Protein AF-A0A821W3A8-F1 (afdb_monomer_lite)

pLDDT: mean 88.08, std 9.65, range [59.12, 96.44]

Radius of gyration: 14.74 Å; chains: 1; bounding box: 34×21×49 Å

Secondary structure (DSSP, 8-state):
-HHHHHHHHHHHHHHHHHHHHHHHHHHHHHHHH-TT--SHHHHHHHHHHHHHHHHHHHHHHHTTSS---TT--HHHHHHHHHHH--

Structure (mmCIF, N/CA/C/O backbone):
data_AF-A0A821W3A8-F1
#
_entry.id   AF-A0A821W3A8-F1
#
loop_
_atom_site.group_PDB
_atom_site.id
_atom_site.type_symbol
_atom_site.label_atom_id
_atom_site.label_alt_id
_atom_site.label_comp_id
_atom_site.label_asym_id
_atom_site.label_entity_id
_atom_site.label_seq_id
_atom_site.pdbx_PDB_ins_code
_atom_site.Cartn_x
_atom_site.Cartn_y
_atom_site.Cartn_z
_atom_site.occupancy
_atom_site.B_iso_or_equiv
_atom_site.auth_seq_id
_atom_site.auth_comp_id
_atom_site.auth_asym_id
_atom_site.auth_atom_id
_atom_site.pdbx_PDB_model_num
ATOM 1 N N . ARG A 1 1 ? -9.111 -1.842 30.279 1.00 59.12 1 ARG A N 1
ATOM 2 C CA . ARG A 1 1 ? -8.034 -1.117 29.558 1.00 59.12 1 ARG A CA 1
ATOM 3 C C . ARG A 1 1 ? -7.283 -2.055 28.603 1.00 59.12 1 ARG A C 1
ATOM 5 O O . ARG A 1 1 ? -7.374 -1.810 27.413 1.00 59.12 1 ARG A O 1
ATOM 12 N N . LEU A 1 2 ? -6.730 -3.187 29.064 1.00 62.06 2 LEU A N 1
ATOM 13 C CA . LEU A 1 2 ? -6.062 -4.212 28.224 1.00 62.06 2 LEU A CA 1
ATOM 14 C C . LEU A 1 2 ? -6.836 -4.672 26.966 1.00 62.06 2 LEU A C 1
ATOM 16 O O . LEU A 1 2 ? -6.273 -4.717 25.879 1.00 62.06 2 LEU A O 1
ATOM 20 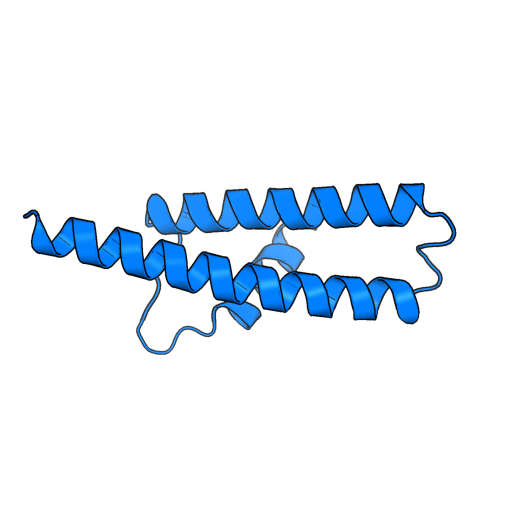N N . ALA A 1 3 ? -8.136 -4.969 27.076 1.00 61.44 3 ALA A N 1
ATOM 21 C CA . ALA A 1 3 ? -8.932 -5.443 25.932 1.00 61.44 3 ALA A CA 1
ATOM 22 C C . ALA A 1 3 ? -9.041 -4.421 24.778 1.00 61.44 3 ALA A C 1
ATOM 24 O O . ALA A 1 3 ? -9.175 -4.803 23.619 1.00 61.44 3 ALA A O 1
ATOM 25 N N . THR A 1 4 ? -8.962 -3.121 25.080 1.00 63.66 4 THR A N 1
ATOM 26 C CA . THR A 1 4 ? -9.035 -2.044 24.081 1.00 63.66 4 THR A CA 1
ATOM 27 C C . THR A 1 4 ? -7.728 -1.920 23.294 1.00 63.66 4 THR A C 1
ATOM 29 O O . THR A 1 4 ? -7.762 -1.705 22.085 1.00 63.66 4 THR A O 1
ATOM 32 N N . GLU A 1 5 ? -6.586 -2.105 23.960 1.00 61.66 5 GLU A N 1
ATOM 33 C CA . GLU A 1 5 ? -5.251 -2.067 23.345 1.00 61.66 5 GLU A CA 1
ATOM 34 C C . GLU A 1 5 ? -5.007 -3.288 22.446 1.00 61.66 5 GLU A C 1
ATOM 36 O O . GLU A 1 5 ? -4.543 -3.134 21.317 1.00 61.66 5 GLU A O 1
ATOM 41 N N . ILE A 1 6 ? -5.416 -4.484 22.895 1.00 63.41 6 ILE A N 1
ATOM 42 C CA . ILE A 1 6 ? -5.352 -5.724 22.097 1.00 63.41 6 ILE A CA 1
ATOM 43 C C . ILE A 1 6 ? -6.189 -5.590 20.815 1.00 63.41 6 ILE A C 1
ATOM 45 O O . ILE A 1 6 ? -5.754 -5.993 19.735 1.00 63.41 6 ILE A O 1
ATOM 49 N N . ASN A 1 7 ? -7.374 -4.979 20.909 1.00 73.75 7 ASN A N 1
ATOM 50 C CA . ASN A 1 7 ? -8.235 -4.759 19.749 1.00 73.75 7 ASN A CA 1
ATOM 51 C C . ASN A 1 7 ? -7.605 -3.774 18.742 1.00 73.75 7 ASN A C 1
ATOM 53 O O . ASN A 1 7 ? -7.624 -4.019 17.539 1.00 73.75 7 ASN A O 1
ATOM 57 N N . GLN A 1 8 ? -6.962 -2.701 19.217 1.00 72.06 8 GLN A N 1
ATOM 58 C CA . GLN A 1 8 ? -6.268 -1.742 18.347 1.00 72.06 8 GLN A CA 1
ATOM 59 C C . GLN A 1 8 ? -5.069 -2.356 17.619 1.00 72.06 8 GLN A C 1
ATOM 61 O O . GLN A 1 8 ? -4.912 -2.137 16.420 1.00 72.06 8 GLN A O 1
ATOM 66 N N . GLN A 1 9 ? -4.251 -3.157 18.304 1.00 79.19 9 GLN A N 1
ATOM 67 C CA . GLN A 1 9 ? -3.132 -3.855 17.662 1.00 79.19 9 GLN A CA 1
ATOM 68 C C . GLN A 1 9 ? -3.611 -4.831 16.582 1.00 79.19 9 GLN A C 1
ATOM 70 O O . GLN A 1 9 ? -3.002 -4.906 15.515 1.00 79.19 9 GLN A O 1
ATOM 75 N N . ASN A 1 10 ? -4.730 -5.522 16.815 1.00 84.56 10 ASN A N 1
ATOM 76 C CA . ASN A 1 10 ? -5.326 -6.414 15.823 1.00 84.56 10 ASN A CA 1
ATOM 77 C C . ASN A 1 10 ? -5.844 -5.645 14.593 1.00 84.56 10 ASN A C 1
ATOM 79 O O . ASN A 1 10 ? -5.594 -6.060 13.464 1.00 84.56 10 ASN A O 1
ATOM 83 N N . ILE A 1 11 ? -6.490 -4.490 14.792 1.00 83.88 11 ILE A N 1
ATOM 84 C CA . ILE A 1 11 ? -6.947 -3.626 13.690 1.00 83.88 11 ILE A CA 1
ATOM 85 C C . ILE A 1 11 ? -5.760 -3.146 12.850 1.00 83.88 11 ILE A C 1
ATOM 87 O O . ILE A 1 11 ? -5.777 -3.308 11.633 1.00 83.88 11 ILE A O 1
ATOM 91 N N . ILE A 1 12 ? -4.705 -2.616 13.479 1.00 87.56 12 ILE A N 1
ATOM 92 C CA . ILE A 1 12 ? -3.502 -2.161 12.762 1.00 87.56 12 ILE A CA 1
ATOM 93 C C . ILE A 1 12 ? -2.865 -3.308 11.977 1.00 87.56 12 ILE A C 1
ATOM 95 O O . ILE A 1 12 ? -2.503 -3.130 10.817 1.00 87.56 12 ILE A O 1
ATOM 99 N N . TYR A 1 13 ? -2.765 -4.493 12.580 1.00 91.06 13 TYR A N 1
ATOM 100 C CA . TYR A 1 13 ? -2.227 -5.669 11.908 1.00 91.06 13 TYR A CA 1
ATOM 101 C C . TYR A 1 13 ? -3.065 -6.072 10.686 1.00 91.06 13 TYR A C 1
ATOM 103 O O . TYR A 1 13 ? -2.515 -6.290 9.608 1.00 91.06 13 TYR A O 1
ATOM 111 N N . GLN A 1 14 ? -4.393 -6.133 10.814 1.00 89.88 14 GLN A N 1
ATOM 112 C CA . GLN A 1 14 ? -5.283 -6.466 9.697 1.00 89.88 14 GLN A CA 1
ATOM 113 C C . GLN A 1 14 ? -5.206 -5.428 8.573 1.00 89.88 14 GLN A C 1
ATOM 115 O O . GLN A 1 14 ? -5.146 -5.799 7.398 1.00 89.88 14 GLN A O 1
ATOM 120 N N . THR A 1 15 ? -5.150 -4.145 8.928 1.00 91.81 15 THR A N 1
ATOM 121 C CA . THR A 1 15 ? -4.926 -3.042 7.989 1.00 91.81 15 THR A CA 1
ATOM 122 C C . THR A 1 15 ? -3.588 -3.206 7.264 1.00 91.81 15 THR A C 1
ATOM 124 O O . THR A 1 15 ? -3.562 -3.181 6.036 1.00 91.81 15 THR A O 1
ATOM 127 N N . ASP A 1 16 ? -2.491 -3.467 7.983 1.00 94.12 16 ASP A N 1
ATOM 128 C CA . ASP A 1 16 ? -1.166 -3.703 7.392 1.00 94.12 16 ASP A CA 1
ATOM 129 C C . ASP A 1 16 ? -1.183 -4.864 6.386 1.00 94.12 16 ASP A C 1
ATOM 131 O O . ASP A 1 16 ? -0.644 -4.750 5.283 1.00 94.12 16 ASP A O 1
ATOM 135 N N . GLN A 1 17 ? -1.844 -5.975 6.730 1.00 94.31 17 GLN A N 1
ATOM 136 C CA . GLN A 1 17 ? -1.966 -7.136 5.844 1.00 94.31 17 GLN A CA 1
ATOM 137 C C . GLN A 1 17 ? -2.750 -6.818 4.566 1.00 94.31 17 GLN A C 1
ATOM 139 O O . GLN A 1 17 ? -2.339 -7.244 3.483 1.00 94.31 17 GLN A O 1
ATOM 144 N N . LYS A 1 18 ? -3.856 -6.068 4.669 1.00 93.69 18 LYS A N 1
ATOM 145 C CA . LYS A 1 18 ? -4.623 -5.617 3.497 1.00 93.69 18 LYS A CA 1
ATOM 146 C C . LYS A 1 18 ? -3.770 -4.720 2.600 1.00 93.69 18 LYS A C 1
ATOM 148 O O . LYS A 1 18 ? -3.617 -5.014 1.417 1.00 93.69 18 LYS A O 1
ATOM 153 N N . LEU A 1 19 ? -3.105 -3.718 3.177 1.00 96.00 19 LEU A N 1
ATOM 154 C CA . LEU A 1 19 ? -2.260 -2.783 2.430 1.00 96.00 19 LEU A CA 1
ATOM 155 C C . LEU A 1 19 ? -1.092 -3.469 1.717 1.00 96.00 19 LEU A C 1
ATOM 157 O O . LEU A 1 19 ? -0.792 -3.129 0.578 1.00 96.00 19 LEU A O 1
ATOM 161 N N . ARG A 1 20 ? -0.444 -4.470 2.329 1.00 96.06 20 ARG A N 1
ATOM 162 C CA . ARG A 1 20 ? 0.626 -5.237 1.656 1.00 96.06 20 ARG A CA 1
ATOM 163 C C . ARG A 1 20 ? 0.130 -5.945 0.396 1.00 96.06 20 ARG A C 1
ATOM 165 O O . ARG A 1 20 ? 0.841 -5.962 -0.612 1.00 96.06 20 ARG A O 1
ATOM 172 N N . LYS A 1 21 ? -1.069 -6.537 0.448 1.00 96.12 21 LYS A N 1
ATOM 173 C CA . LYS A 1 21 ? -1.686 -7.210 -0.706 1.00 96.12 21 LYS A CA 1
ATOM 174 C C . LYS A 1 21 ? -2.048 -6.202 -1.792 1.00 96.12 21 LYS A C 1
ATOM 176 O O . LYS A 1 21 ? -1.672 -6.415 -2.943 1.00 96.12 21 LYS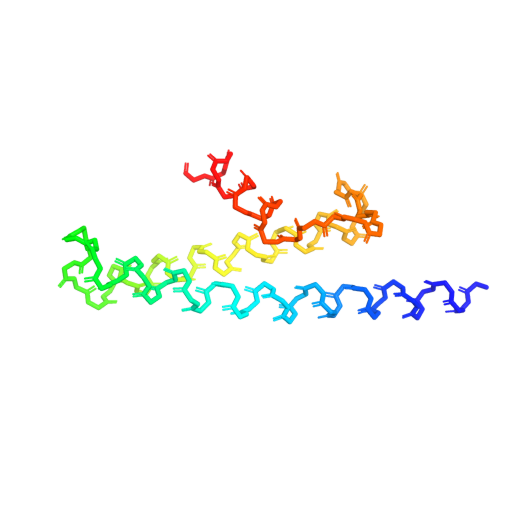 A O 1
ATOM 181 N N . PHE A 1 22 ? -2.688 -5.100 -1.405 1.00 95.75 22 PHE A N 1
ATOM 182 C CA . PHE A 1 22 ? -3.025 -3.999 -2.303 1.00 95.75 22 PHE A CA 1
ATOM 183 C C . PHE A 1 22 ? -1.784 -3.443 -3.013 1.00 95.75 22 PHE A C 1
ATOM 185 O O . PHE A 1 22 ? -1.723 -3.454 -4.236 1.00 95.75 22 PHE A O 1
ATOM 192 N N . ILE A 1 23 ? -0.739 -3.072 -2.266 1.00 96.31 23 ILE A N 1
ATOM 193 C CA . ILE A 1 23 ? 0.513 -2.533 -2.822 1.00 96.31 23 ILE A CA 1
ATOM 194 C C . ILE A 1 23 ? 1.173 -3.523 -3.779 1.00 96.31 23 ILE A C 1
ATOM 196 O O . ILE A 1 23 ? 1.656 -3.127 -4.834 1.00 96.31 23 ILE A O 1
ATOM 200 N N . SER A 1 24 ? 1.186 -4.814 -3.444 1.00 96.25 24 SER A N 1
ATOM 201 C CA . SER A 1 24 ? 1.768 -5.833 -4.327 1.00 96.25 24 SER A CA 1
ATOM 202 C C . SER A 1 24 ? 1.029 -5.911 -5.667 1.00 96.25 24 SER A C 1
ATOM 204 O O . SER A 1 24 ? 1.666 -6.060 -6.710 1.00 96.25 24 SER A O 1
ATOM 206 N N . LYS A 1 25 ? -0.305 -5.788 -5.646 1.00 95.56 25 LYS A N 1
ATOM 207 C CA . LYS A 1 25 ? -1.138 -5.723 -6.852 1.00 95.56 25 LYS A CA 1
ATOM 208 C C . LYS A 1 25 ? -0.883 -4.425 -7.629 1.00 95.56 25 LYS A C 1
ATOM 210 O O . LYS A 1 25 ? -0.539 -4.504 -8.804 1.00 95.56 25 LYS A O 1
ATOM 215 N N . HIS A 1 26 ? -0.940 -3.276 -6.953 1.00 93.56 26 HIS A N 1
ATOM 216 C CA . HIS A 1 26 ? -0.683 -1.942 -7.511 1.00 93.56 26 HIS A CA 1
ATOM 217 C C . HIS A 1 26 ? 0.672 -1.858 -8.220 1.00 93.56 26 HIS A C 1
ATOM 219 O O . HIS A 1 26 ? 0.750 -1.509 -9.391 1.00 93.56 26 HIS A O 1
ATOM 225 N N . LEU A 1 27 ? 1.755 -2.263 -7.549 1.00 94.62 27 LEU A N 1
ATOM 226 C CA . LEU A 1 27 ? 3.102 -2.237 -8.127 1.00 94.62 27 LEU A CA 1
ATOM 227 C C . LEU A 1 27 ? 3.222 -3.161 -9.342 1.00 94.62 27 LEU A C 1
ATOM 229 O O . LEU A 1 27 ? 3.906 -2.826 -10.306 1.00 94.62 27 LEU A O 1
ATOM 233 N N . LYS A 1 28 ? 2.563 -4.326 -9.317 1.00 94.06 28 LYS A N 1
ATOM 234 C CA . LYS A 1 28 ? 2.555 -5.240 -10.462 1.00 94.06 28 LYS A CA 1
ATOM 235 C C . LYS A 1 28 ? 1.845 -4.607 -11.659 1.00 94.06 28 LYS A C 1
ATOM 237 O O . LYS A 1 28 ? 2.342 -4.730 -12.777 1.00 94.06 28 LYS A O 1
ATOM 242 N N . GLU A 1 29 ? 0.716 -3.944 -11.430 1.00 92.75 29 GLU A N 1
ATOM 243 C CA . GLU A 1 29 ? -0.050 -3.244 -12.463 1.00 92.75 29 GLU A CA 1
ATOM 244 C C . GLU A 1 29 ? 0.743 -2.060 -13.030 1.00 92.75 29 GLU A C 1
ATOM 246 O O . GLU A 1 29 ? 0.949 -2.011 -14.244 1.00 92.75 29 GLU A O 1
ATOM 251 N N . GLU A 1 30 ? 1.303 -1.202 -12.175 1.00 91.12 30 GLU A N 1
ATOM 252 C CA . GLU A 1 30 ? 2.159 -0.080 -12.574 1.00 91.12 30 GLU A CA 1
ATOM 253 C C . GLU A 1 30 ? 3.368 -0.547 -13.393 1.00 91.12 30 GLU A C 1
ATOM 255 O O . GLU A 1 30 ? 3.628 -0.046 -14.482 1.00 91.12 30 GLU A O 1
ATOM 260 N N . PHE A 1 31 ? 4.102 -1.562 -12.935 1.00 93.81 31 PHE A N 1
ATOM 261 C CA . PHE A 1 31 ? 5.318 -2.009 -13.623 1.00 93.81 31 PHE A CA 1
ATOM 262 C C . PHE A 1 31 ? 5.073 -2.788 -14.914 1.00 93.81 31 PHE A C 1
ATOM 264 O O . PHE A 1 31 ? 6.037 -3.002 -15.659 1.00 93.81 31 PHE A O 1
ATOM 271 N N . SER A 1 32 ? 3.841 -3.247 -15.146 1.00 90.12 32 SER A N 1
ATOM 272 C CA . SER A 1 32 ? 3.458 -3.981 -16.357 1.00 90.12 32 SER A CA 1
ATOM 273 C C . SER A 1 32 ? 2.870 -3.067 -17.430 1.00 90.12 32 SER A C 1
ATOM 275 O O . SER A 1 32 ? 3.050 -3.350 -18.609 1.00 90.12 32 SER A O 1
ATOM 277 N N . HIS A 1 33 ? 2.187 -1.987 -17.038 1.00 86.19 33 HIS A N 1
ATOM 278 C CA . HIS A 1 33 ? 1.449 -1.124 -17.969 1.00 86.19 33 HIS A CA 1
ATOM 279 C C . HIS A 1 33 ? 2.058 0.272 -18.137 1.00 86.19 33 HIS A C 1
ATOM 281 O O . HIS A 1 33 ? 1.721 0.965 -19.093 1.00 86.19 33 HIS A O 1
ATOM 287 N N . ASN A 1 34 ? 2.943 0.703 -17.234 1.00 81.25 34 ASN A N 1
ATOM 288 C CA . ASN A 1 34 ? 3.496 2.050 -17.254 1.00 81.25 34 ASN A CA 1
ATOM 289 C C . ASN A 1 34 ? 4.907 2.065 -17.861 1.00 81.25 34 ASN A C 1
ATOM 291 O O . ASN A 1 34 ? 5.884 1.638 -17.236 1.00 81.25 34 ASN A O 1
ATOM 295 N N . GLU A 1 35 ? 5.033 2.622 -19.070 1.00 82.94 35 GLU A N 1
ATOM 296 C CA . GLU A 1 35 ? 6.318 2.784 -19.771 1.00 82.94 35 GLU A CA 1
ATOM 297 C C . GLU A 1 35 ? 7.306 3.717 -19.045 1.00 82.94 35 GLU A C 1
ATOM 299 O O . GLU A 1 35 ? 8.481 3.795 -19.418 1.00 82.94 35 GLU A O 1
ATOM 304 N N . LYS A 1 36 ? 6.856 4.413 -17.988 1.00 85.00 36 LYS A N 1
ATOM 305 C CA . LYS A 1 36 ? 7.700 5.234 -17.110 1.00 85.00 36 LYS A CA 1
ATOM 306 C C . LYS A 1 36 ? 8.816 4.425 -16.446 1.00 85.00 36 LYS A C 1
ATOM 308 O O . LYS A 1 36 ? 9.888 4.968 -16.207 1.00 85.00 36 LYS A O 1
ATOM 313 N N . PHE A 1 37 ? 8.587 3.147 -16.145 1.00 88.19 37 PHE A N 1
ATOM 314 C CA . PHE A 1 37 ? 9.543 2.314 -15.412 1.00 88.19 37 PHE A CA 1
ATOM 315 C 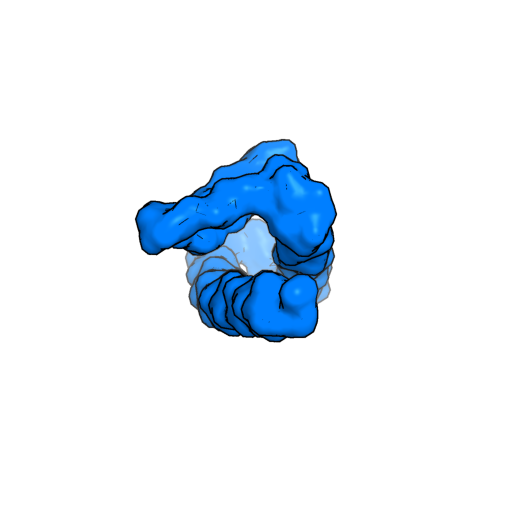C . PHE A 1 37 ? 10.377 1.445 -16.357 1.00 88.19 37 PHE A C 1
ATOM 317 O O . PHE A 1 37 ? 10.092 0.260 -16.557 1.00 88.19 37 PHE A O 1
ATOM 324 N N . LYS A 1 38 ? 11.434 2.032 -16.924 1.00 85.38 38 LYS A N 1
ATOM 325 C CA . LYS A 1 38 ? 12.288 1.385 -17.936 1.00 85.38 38 LYS A CA 1
ATOM 326 C C . LYS A 1 38 ? 13.384 0.521 -17.323 1.00 85.38 38 LYS A C 1
ATOM 328 O O . LYS A 1 38 ? 13.864 -0.416 -17.956 1.00 85.38 38 LYS A O 1
ATOM 333 N N . THR A 1 39 ? 13.772 0.811 -16.086 1.00 90.00 39 THR A N 1
ATOM 334 C CA . THR A 1 39 ? 14.868 0.134 -15.391 1.00 90.00 39 THR A CA 1
ATOM 335 C C . THR A 1 39 ? 14.410 -0.525 -14.092 1.00 90.00 39 THR A C 1
ATOM 337 O O . THR A 1 39 ? 13.444 -0.116 -13.449 1.00 90.00 39 THR A O 1
ATOM 340 N N . SER A 1 40 ? 15.156 -1.546 -13.660 1.00 90.88 40 SER A N 1
ATOM 341 C CA . SER A 1 40 ? 14.943 -2.191 -12.356 1.00 90.88 40 SER A CA 1
ATOM 342 C C . SER A 1 40 ? 15.114 -1.208 -11.187 1.00 90.88 40 SER A C 1
ATOM 344 O O . SER A 1 40 ? 14.402 -1.292 -10.187 1.00 90.88 40 SER A O 1
ATOM 346 N N . ASN A 1 41 ? 16.014 -0.228 -11.327 1.00 94.75 41 ASN A N 1
ATOM 347 C CA . ASN A 1 41 ? 16.278 0.753 -10.279 1.00 94.75 41 ASN A CA 1
ATOM 348 C C . ASN A 1 41 ? 15.089 1.701 -10.053 1.00 94.75 41 ASN A C 1
ATOM 350 O O . ASN A 1 41 ? 14.714 1.943 -8.912 1.00 94.75 41 ASN A O 1
ATOM 354 N N . GLU A 1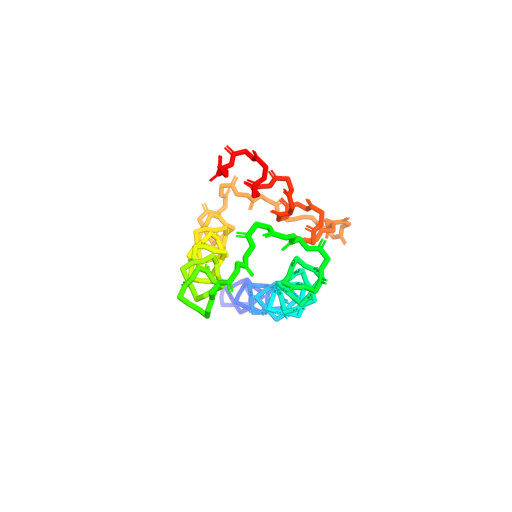 42 ? 14.443 2.179 -11.119 1.00 92.50 42 GLU A N 1
ATOM 355 C CA . GLU A 1 42 ? 13.239 3.019 -11.007 1.00 92.50 42 GLU A CA 1
ATOM 356 C C . GLU A 1 42 ? 12.085 2.263 -10.339 1.00 92.50 42 GLU A C 1
ATOM 358 O O . GLU A 1 42 ? 11.409 2.808 -9.465 1.00 92.50 42 GLU A O 1
ATOM 363 N N . LYS A 1 43 ? 11.902 0.982 -10.695 1.00 92.94 43 LYS A N 1
ATOM 364 C CA . LYS A 1 43 ? 10.911 0.104 -10.052 1.00 92.94 43 LYS A CA 1
ATOM 365 C C . LYS A 1 43 ? 11.193 -0.042 -8.557 1.00 92.94 43 LYS A C 1
ATOM 367 O O . LYS A 1 43 ? 10.280 0.073 -7.743 1.00 92.94 43 LYS A O 1
ATOM 372 N N . LYS A 1 44 ? 12.459 -0.243 -8.183 1.00 94.44 44 LYS A N 1
ATOM 373 C CA . LYS A 1 44 ? 12.876 -0.344 -6.780 1.00 94.44 44 LYS A CA 1
ATOM 374 C C . LYS A 1 44 ? 12.594 0.946 -6.005 1.00 94.44 44 LYS A C 1
ATOM 376 O O . LYS A 1 44 ? 11.962 0.876 -4.957 1.00 94.44 44 LYS A O 1
ATOM 381 N N . ILE A 1 45 ? 12.997 2.102 -6.537 1.00 94.94 45 ILE A N 1
ATOM 382 C CA . ILE A 1 45 ? 12.781 3.409 -5.893 1.00 94.94 45 ILE A CA 1
ATOM 383 C C . ILE A 1 45 ? 11.286 3.666 -5.679 1.00 94.94 45 ILE A C 1
ATOM 385 O O . ILE A 1 45 ? 10.875 4.075 -4.596 1.00 94.94 45 ILE A O 1
ATOM 389 N N . TYR A 1 46 ? 10.453 3.380 -6.681 1.00 94.50 46 TYR A N 1
ATOM 390 C CA . TYR A 1 46 ? 9.009 3.561 -6.554 1.00 94.50 46 TYR A CA 1
ATOM 391 C C . TYR A 1 46 ? 8.385 2.601 -5.534 1.00 94.50 46 TYR A C 1
ATOM 393 O O . TYR A 1 46 ? 7.585 3.020 -4.700 1.00 94.50 46 TYR A O 1
ATOM 401 N N . ALA A 1 47 ? 8.788 1.328 -5.532 1.00 95.50 47 ALA A N 1
ATOM 402 C CA . ALA A 1 47 ? 8.329 0.369 -4.531 1.00 95.50 47 ALA A CA 1
ATOM 403 C C . ALA A 1 47 ? 8.735 0.777 -3.101 1.00 95.50 47 ALA A C 1
ATOM 405 O O . ALA A 1 47 ? 7.948 0.618 -2.167 1.00 95.50 47 ALA A O 1
ATOM 406 N N . GLU A 1 48 ? 9.941 1.320 -2.916 1.00 96.31 48 GLU A N 1
ATOM 407 C CA . GLU A 1 48 ? 10.397 1.872 -1.634 1.00 96.31 48 GLU A CA 1
ATOM 408 C C . GLU A 1 48 ? 9.574 3.097 -1.222 1.00 96.31 48 GLU A C 1
ATOM 410 O O . GLU A 1 48 ? 9.114 3.161 -0.083 1.00 96.31 48 GLU A O 1
ATOM 415 N N . MET A 1 49 ? 9.307 4.020 -2.151 1.00 95.81 49 MET A N 1
ATOM 416 C CA . MET A 1 49 ? 8.452 5.185 -1.911 1.00 95.81 49 MET A CA 1
ATOM 417 C C . MET A 1 49 ? 7.055 4.767 -1.431 1.00 95.81 49 MET A C 1
ATOM 419 O O . MET A 1 49 ? 6.602 5.232 -0.386 1.00 95.81 49 MET A O 1
ATOM 423 N N . ILE A 1 50 ? 6.394 3.842 -2.134 1.00 96.44 50 ILE A N 1
ATOM 424 C CA . ILE A 1 50 ? 5.064 3.340 -1.754 1.00 96.44 50 ILE A CA 1
ATOM 425 C C . ILE A 1 50 ? 5.101 2.627 -0.392 1.00 96.44 50 ILE A C 1
ATOM 427 O O . ILE A 1 50 ? 4.205 2.809 0.435 1.00 96.44 50 ILE A O 1
ATOM 431 N N . ASN A 1 51 ? 6.153 1.854 -0.107 1.00 95.69 51 ASN A N 1
ATOM 432 C CA . ASN A 1 51 ? 6.316 1.211 1.198 1.00 95.69 51 ASN A CA 1
ATOM 433 C C . ASN A 1 51 ? 6.512 2.217 2.338 1.00 95.69 51 ASN A C 1
ATOM 435 O O . ASN A 1 51 ? 5.976 1.996 3.426 1.00 95.69 51 ASN A O 1
ATOM 439 N N . ASN A 1 52 ? 7.239 3.310 2.102 1.00 95.94 52 ASN A N 1
ATOM 440 C CA . ASN A 1 52 ? 7.389 4.392 3.073 1.00 95.94 52 ASN A CA 1
ATOM 441 C C . ASN A 1 52 ? 6.048 5.092 3.319 1.00 95.94 52 ASN A C 1
ATOM 443 O O . ASN A 1 52 ? 5.666 5.272 4.473 1.00 95.94 52 ASN A O 1
ATOM 447 N N . GLN A 1 53 ? 5.283 5.380 2.261 1.00 96.00 53 GLN A N 1
ATOM 448 C CA . GLN A 1 53 ? 3.939 5.954 2.384 1.00 96.00 53 GLN A CA 1
ATOM 449 C C . GLN A 1 53 ? 2.999 5.053 3.195 1.00 96.00 53 GLN A C 1
ATOM 451 O O . GLN A 1 53 ? 2.278 5.529 4.068 1.00 96.00 53 GLN A O 1
ATOM 456 N N . ARG A 1 54 ? 3.065 3.730 3.002 1.00 96.38 54 ARG A N 1
ATOM 457 C CA . ARG A 1 54 ? 2.328 2.768 3.834 1.00 96.38 54 ARG A CA 1
ATOM 458 C C . ARG A 1 54 ? 2.695 2.869 5.317 1.00 96.38 54 ARG A C 1
ATOM 460 O O . ARG A 1 54 ? 1.802 2.825 6.158 1.00 96.38 54 ARG A O 1
ATOM 467 N N . GLN A 1 55 ? 3.983 2.969 5.651 1.00 95.44 55 GLN A N 1
ATOM 468 C CA . GLN A 1 55 ? 4.411 3.098 7.050 1.00 95.44 55 GLN A CA 1
ATOM 469 C C . GLN A 1 55 ? 3.874 4.389 7.670 1.00 95.44 55 GLN A C 1
ATOM 471 O O . GLN A 1 55 ? 3.307 4.350 8.760 1.00 95.44 55 GLN A O 1
ATOM 476 N N . THR A 1 56 ? 3.974 5.505 6.945 1.00 95.31 56 THR A N 1
ATOM 477 C CA . THR A 1 56 ? 3.400 6.789 7.362 1.00 95.31 56 THR A CA 1
A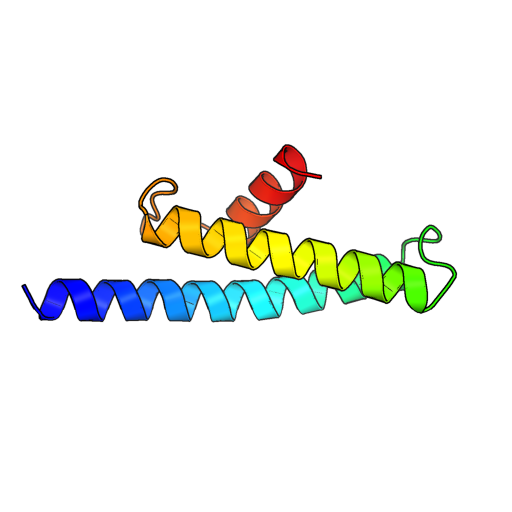TOM 478 C C . THR A 1 56 ? 1.903 6.663 7.618 1.00 95.31 56 THR A C 1
ATOM 480 O O . THR A 1 56 ? 1.430 7.020 8.693 1.00 95.31 56 THR A O 1
ATOM 483 N N . PHE A 1 57 ? 1.159 6.082 6.678 1.00 94.88 57 PHE A N 1
ATOM 484 C CA . PHE A 1 57 ? -0.280 5.873 6.798 1.00 94.88 57 PHE A CA 1
ATOM 485 C C . PHE A 1 57 ? -0.660 5.046 8.038 1.00 94.88 57 PHE A C 1
ATOM 487 O O . PHE A 1 57 ? -1.571 5.411 8.782 1.00 94.88 57 PHE A O 1
ATOM 494 N N . LEU A 1 58 ? 0.068 3.959 8.317 1.00 93.75 58 LEU A N 1
ATOM 495 C CA . LEU A 1 58 ? -0.164 3.132 9.505 1.00 93.75 58 LEU A CA 1
ATOM 496 C C . LEU A 1 58 ? 0.128 3.881 10.810 1.00 93.75 58 LEU A C 1
ATOM 498 O O . LEU A 1 58 ? -0.638 3.749 11.767 1.00 93.75 58 LEU A O 1
ATOM 502 N N . GLU A 1 59 ? 1.190 4.690 10.858 1.00 93.69 59 GLU A N 1
ATOM 503 C CA . GLU A 1 59 ? 1.471 5.530 12.025 1.00 93.69 59 GLU A CA 1
ATOM 504 C C . GLU A 1 59 ? 0.388 6.607 12.209 1.00 93.69 59 GLU A C 1
ATOM 506 O O . GLU A 1 59 ? -0.055 6.825 13.336 1.00 93.69 59 GLU A O 1
ATOM 511 N N . LEU A 1 60 ? -0.142 7.205 11.135 1.00 92.69 60 LEU A N 1
ATOM 512 C CA . LEU A 1 60 ? -1.273 8.141 11.226 1.00 92.69 60 LEU A CA 1
ATOM 513 C C . LEU A 1 60 ? -2.523 7.481 11.829 1.00 92.69 60 LEU A C 1
ATOM 515 O O . LEU A 1 60 ? -3.185 8.081 12.679 1.00 92.69 60 LEU A O 1
ATOM 519 N N . ILE A 1 61 ? -2.829 6.234 11.455 1.00 90.62 61 ILE A N 1
ATOM 520 C CA . ILE A 1 61 ? -3.941 5.474 12.051 1.00 90.62 61 ILE A CA 1
ATOM 521 C C . ILE A 1 61 ? -3.668 5.188 13.532 1.00 90.62 61 ILE A C 1
ATOM 523 O O . ILE A 1 61 ? -4.528 5.401 14.387 1.00 90.62 61 ILE A O 1
ATOM 527 N N . LYS A 1 62 ? -2.458 4.732 13.863 1.00 89.38 62 LYS A N 1
ATOM 528 C CA . LYS A 1 62 ? -2.039 4.427 15.240 1.00 89.38 62 LYS A CA 1
ATOM 529 C C . LYS A 1 62 ? -2.094 5.660 16.147 1.00 89.38 62 LYS A C 1
ATOM 531 O O . LYS A 1 62 ? -2.521 5.558 17.297 1.00 89.38 62 LYS A O 1
ATOM 536 N N . HIS A 1 63 ? -1.737 6.828 15.617 1.00 90.38 63 HIS A N 1
ATOM 537 C CA . HIS A 1 63 ? -1.859 8.124 16.286 1.00 90.38 63 HIS A CA 1
ATOM 538 C C . HIS A 1 63 ? -3.275 8.722 16.226 1.00 90.38 63 HIS A C 1
ATOM 540 O O . HIS A 1 63 ? -3.493 9.805 16.765 1.00 90.38 63 HIS A O 1
ATOM 546 N N . LYS A 1 64 ? -4.250 8.008 15.640 1.00 86.62 64 LYS A N 1
ATOM 547 C CA . LYS A 1 64 ? -5.659 8.417 15.490 1.00 86.62 64 LYS A CA 1
ATOM 548 C C . LYS A 1 64 ? -5.855 9.714 14.697 1.00 86.62 64 LYS A C 1
ATOM 550 O O . LYS A 1 64 ? -6.869 10.386 14.863 1.00 86.62 64 LYS A O 1
ATOM 555 N N . LEU A 1 65 ? -4.898 10.053 13.835 1.00 87.06 65 LEU A N 1
ATOM 556 C CA . LEU A 1 65 ? -5.012 11.146 12.866 1.00 87.06 65 LEU A CA 1
ATOM 557 C C . LEU A 1 65 ? -5.844 10.720 11.651 1.00 87.06 65 LEU A C 1
ATOM 559 O O . LEU A 1 65 ? -6.487 11.548 11.017 1.00 87.06 65 LEU A O 1
ATOM 563 N N . ILE A 1 66 ? -5.888 9.413 11.388 1.00 84.44 66 ILE A N 1
ATOM 564 C CA . ILE A 1 66 ? -6.847 8.772 10.492 1.00 84.44 66 ILE A CA 1
ATOM 565 C C . ILE A 1 66 ? -7.743 7.874 11.342 1.00 84.44 66 ILE A C 1
ATOM 567 O O . ILE A 1 66 ? -7.262 6.984 12.048 1.00 84.44 66 ILE A O 1
ATOM 571 N N . LEU A 1 67 ? -9.052 8.114 11.290 1.00 82.94 67 LEU A N 1
ATOM 572 C CA . LEU A 1 67 ? -10.038 7.329 12.025 1.00 82.94 67 LEU A CA 1
ATOM 573 C C . LEU A 1 67 ? -10.663 6.286 11.105 1.00 82.94 67 LEU A C 1
ATOM 575 O O . LEU A 1 67 ? -11.285 6.618 10.100 1.00 82.94 67 LEU A O 1
ATOM 579 N N . LEU A 1 68 ? -10.518 5.020 11.484 1.00 82.00 68 LEU A N 1
ATOM 580 C CA . LEU A 1 68 ? -11.150 3.906 10.789 1.00 82.00 68 LEU A CA 1
ATOM 581 C C . LEU A 1 68 ? -12.536 3.649 11.382 1.00 82.00 68 LEU A C 1
ATOM 583 O O . LEU A 1 68 ? -12.691 3.578 12.603 1.00 82.00 68 LEU A O 1
ATOM 587 N N . ASN A 1 69 ? -13.533 3.480 10.520 1.00 78.38 69 ASN A N 1
ATOM 588 C CA . ASN A 1 69 ? -14.855 2.987 10.889 1.00 78.38 69 ASN A CA 1
ATOM 589 C C . ASN A 1 69 ? -15.086 1.595 10.271 1.00 78.38 69 ASN A C 1
ATOM 591 O O . ASN A 1 69 ? -14.306 1.132 9.441 1.00 78.38 69 ASN A O 1
ATOM 595 N N . ASN A 1 70 ? -16.157 0.907 10.676 1.00 73.81 70 ASN A N 1
ATOM 596 C CA . ASN A 1 70 ? -16.424 -0.471 10.234 1.00 73.81 70 ASN A CA 1
ATOM 597 C C . ASN A 1 70 ? -16.657 -0.615 8.718 1.00 73.81 70 ASN A C 1
ATOM 599 O O . ASN A 1 70 ? -16.561 -1.723 8.200 1.00 73.81 70 ASN A O 1
ATOM 603 N N . ASN A 1 71 ? -16.952 0.486 8.026 1.00 77.62 71 ASN A N 1
ATOM 604 C CA . ASN A 1 71 ? -17.215 0.529 6.591 1.00 77.62 71 ASN A CA 1
ATOM 605 C C . ASN A 1 71 ? -16.052 1.159 5.809 1.00 77.62 71 ASN A C 1
ATOM 607 O O . ASN A 1 71 ? -16.195 1.401 4.614 1.00 77.62 71 ASN A O 1
ATOM 611 N N . THR A 1 72 ? -14.927 1.476 6.461 1.00 82.75 72 THR A N 1
ATOM 612 C CA . THR A 1 72 ? -13.782 2.076 5.779 1.00 82.75 72 THR A CA 1
ATOM 613 C C . THR A 1 72 ? -13.154 1.056 4.838 1.00 82.75 72 THR A C 1
ATOM 615 O O . THR A 1 72 ? -12.598 0.047 5.285 1.00 82.75 72 THR A O 1
ATOM 618 N N . ASP A 1 73 ? -13.193 1.354 3.541 1.00 90.00 73 ASP A N 1
ATOM 619 C CA . ASP A 1 73 ? -12.328 0.687 2.582 1.00 90.00 73 ASP A CA 1
ATOM 620 C C . ASP A 1 73 ? -10.908 1.244 2.726 1.00 90.00 73 ASP A C 1
ATOM 622 O O . ASP A 1 73 ? -10.619 2.401 2.428 1.00 90.00 73 ASP A O 1
ATOM 626 N N . ILE A 1 74 ? -10.033 0.412 3.281 1.00 91.69 74 ILE A N 1
ATOM 627 C CA . ILE A 1 74 ? -8.638 0.757 3.548 1.00 91.69 74 ILE A CA 1
ATOM 628 C C . ILE A 1 74 ? -7.856 0.960 2.249 1.00 91.69 74 ILE A C 1
ATOM 630 O O . ILE A 1 74 ? -6.903 1.736 2.249 1.00 91.69 74 ILE A O 1
ATOM 634 N N . GLU A 1 75 ? -8.229 0.264 1.175 1.00 93.69 75 GLU A N 1
ATOM 635 C CA . GLU A 1 75 ? -7.535 0.347 -0.109 1.00 93.69 75 GLU A CA 1
ATOM 636 C C . GLU A 1 75 ? -7.817 1.703 -0.759 1.00 93.69 75 GLU A C 1
ATOM 638 O O . GLU A 1 75 ? -6.872 2.437 -1.046 1.00 93.69 75 GLU A O 1
ATOM 643 N N . ASP A 1 76 ? -9.091 2.098 -0.838 1.00 92.94 76 ASP A N 1
ATOM 644 C CA . ASP A 1 76 ? -9.500 3.417 -1.339 1.00 92.94 76 ASP A CA 1
ATOM 645 C C . ASP A 1 76 ? -8.908 4.558 -0.502 1.00 92.94 76 ASP A C 1
ATOM 647 O O . ASP A 1 76 ? -8.401 5.543 -1.045 1.00 92.94 76 ASP A O 1
ATOM 651 N N . LEU A 1 77 ? -8.943 4.436 0.832 1.00 93.62 77 LEU A N 1
ATOM 652 C CA . LEU A 1 77 ? -8.412 5.474 1.718 1.00 93.62 77 LEU A CA 1
ATOM 653 C C . LEU A 1 77 ? -6.896 5.633 1.547 1.00 93.62 77 LEU A C 1
ATOM 655 O O . LEU A 1 77 ? -6.367 6.744 1.588 1.00 93.62 77 LEU A O 1
ATOM 659 N N . PHE A 1 78 ? -6.188 4.520 1.347 1.00 95.12 78 PHE A N 1
ATOM 660 C CA . PHE A 1 78 ? -4.759 4.546 1.079 1.00 95.12 78 PHE A CA 1
ATOM 661 C C . PHE A 1 78 ? -4.449 5.079 -0.322 1.00 95.12 78 PHE A C 1
ATOM 663 O O . PHE A 1 78 ? -3.487 5.823 -0.483 1.00 95.12 78 PHE A O 1
ATOM 670 N N . GLU A 1 79 ? -5.267 4.777 -1.330 1.00 93.75 79 GLU A N 1
ATOM 671 C CA . GLU A 1 79 ? -5.114 5.344 -2.671 1.00 93.75 79 GLU A CA 1
ATOM 672 C C . GLU A 1 79 ? -5.311 6.869 -2.668 1.00 93.75 79 GLU A C 1
ATOM 674 O O . GLU A 1 79 ? -4.537 7.598 -3.292 1.00 93.75 79 GLU A O 1
ATOM 679 N N . GLN A 1 80 ? -6.304 7.370 -1.927 1.00 92.81 80 GLN A N 1
ATOM 680 C CA . GLN A 1 80 ? -6.486 8.808 -1.701 1.00 92.81 80 GLN A CA 1
ATOM 681 C C . GLN A 1 80 ? -5.269 9.420 -1.004 1.00 92.81 80 GLN A C 1
ATOM 683 O O . GLN A 1 80 ? -4.727 10.416 -1.480 1.00 92.81 80 GLN A O 1
ATOM 688 N N . PHE A 1 81 ? -4.779 8.775 0.058 1.00 93.94 81 PHE A N 1
ATOM 689 C CA . PHE A 1 81 ? -3.573 9.205 0.761 1.00 93.94 81 PHE A CA 1
ATOM 690 C C . PHE A 1 81 ? -2.354 9.285 -0.170 1.00 93.94 81 PHE A C 1
ATOM 692 O O . PHE A 1 81 ? -1.596 10.253 -0.107 1.00 93.94 81 PHE A O 1
ATOM 699 N N . LEU A 1 82 ? -2.175 8.309 -1.065 1.00 92.56 82 LEU A N 1
ATOM 700 C CA . LEU A 1 82 ? -1.112 8.350 -2.066 1.00 92.56 82 LEU A CA 1
ATOM 701 C C . LEU A 1 82 ? -1.281 9.541 -3.015 1.00 92.56 82 LEU A C 1
ATOM 703 O O . LEU A 1 82 ? -0.298 10.218 -3.274 1.00 92.56 82 LEU A O 1
ATOM 707 N N . LYS A 1 83 ? -2.495 9.840 -3.497 1.00 90.25 83 LYS A N 1
ATOM 708 C CA . LYS A 1 83 ? -2.749 10.980 -4.405 1.00 90.25 83 LYS A CA 1
ATOM 709 C C . LYS A 1 83 ? -2.440 12.337 -3.767 1.00 90.25 83 LYS A C 1
ATOM 711 O O . LYS A 1 83 ? -1.990 13.239 -4.463 1.00 90.25 83 LYS A O 1
ATOM 716 N N . GLU A 1 84 ? -2.671 12.478 -2.466 1.00 88.88 84 GLU A N 1
ATOM 717 C CA . GLU A 1 84 ? -2.386 13.709 -1.717 1.00 88.88 84 GLU A CA 1
ATOM 718 C C . GLU A 1 84 ? -0.895 13.884 -1.374 1.00 88.88 84 GLU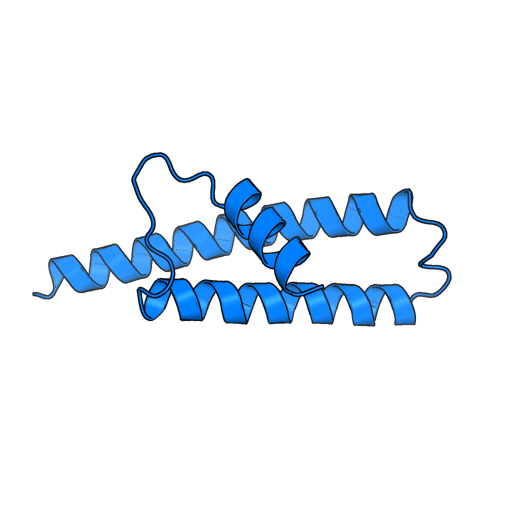 A C 1
ATOM 720 O O . GLU A 1 84 ? -0.465 14.996 -1.075 1.00 88.88 84 GLU A O 1
ATOM 725 N N . ASN A 1 85 ? -0.107 12.802 -1.419 1.00 79.62 85 ASN A N 1
ATOM 726 C CA . ASN A 1 85 ? 1.291 12.764 -0.967 1.00 79.62 85 ASN A CA 1
ATOM 727 C C . ASN A 1 85 ? 2.280 12.260 -2.046 1.00 79.62 85 ASN A C 1
ATOM 729 O O . ASN A 1 85 ? 3.403 11.872 -1.701 1.00 79.62 85 ASN A O 1
ATOM 733 N N . ALA A 1 86 ? 1.860 12.218 -3.318 1.00 63.03 86 ALA A N 1
ATOM 734 C CA . ALA A 1 86 ? 2.644 11.747 -4.471 1.00 63.03 86 ALA A CA 1
ATOM 735 C C . ALA A 1 86 ? 3.382 12.864 -5.218 1.00 63.03 86 ALA A C 1
ATOM 737 O O . ALA A 1 86 ? 2.865 14.001 -5.282 1.00 63.03 86 ALA A O 1
#

Sequence (86 aa):
RLATEINQQNIIYQTDQKLRKFISKHLKEEFSHNEKFKTSNEKKIYAEMINNQRQTFLELIKHKLILLNNNTDIEDLFEQFLKENA

Foldseek 3Di:
DVVVVVVLVVVLVVLLVVLVVLLVVVLVCCVVPPPVCPDPVSSVVVSVVLVVLSVVVSVCVVVVVDDDDPPDPSSVVSVVSVVVVD